Protein AF-A0A0Q3TWZ7-F1 (afdb_monomer)

Nearest PDB structures (foldseek):
  1ln1-assembly1_A  TM=8.871E-01  e=1.091E-04  Homo sapiens
  3p0l-assembly2_B  TM=7.163E-01  e=1.827E-02  Homo sapiens
  5i9j-assembly1_A  TM=6.874E-01  e=2.052E-02  Homo sapiens
  7ztu-assembly1_A  TM=6.923E-01  e=6.964E-02  Bombyx mori

Foldseek 3Di:
DAAEDFAWDKDKDQDPPQQKIKIKIFGDDDPVDDDDPSHQYWRGWIKMKMWHAPPHPPDDDIDMDIDIDTDSVDDDDPVVVVCVVVVPD

Secondary structure (DSSP, 8-state):
-PPEE--EEEEEEEETTTTEEEEEEEE---TTS---TTSEE--SEEEEEEEEESS-TTSS-EEEEEEEEE--SS---HHHHHHHHHS--

Solvent-accessible surface area (backbone atoms only — not comparable to full-atom values): 5493 Å² total; per-residue (Å²): 132,75,52,76,40,80,46,59,53,74,51,74,50,77,40,78,88,78,48,35,36,42,36,42,35,38,41,52,88,49,90,92,61,70,90,53,90,83,39,46,72,32,73,49,36,41,36,39,37,41,37,33,42,75,80,45,90,90,50,88,57,62,51,74,48,77,50,77,50,71,48,83,88,63,90,73,59,73,66,62,57,50,49,66,64,63,66,74,112

Sequence (89 aa):
MYSRDYVYVRRYRVDQENNLMVLVSRAVEHPSVPEDPEYVRVRTYESQMVIRPHKTFDENGFDYLLTYSDNPQTVFPRYCLSWMVSSGE

Radius of gyration: 16.72 Å; Cα contacts (8 Å, |Δi|>4): 150; chains: 1; bounding box: 37×29×41 Å

InterPro domains:
  IPR002913 START domain [PF01852] (3-55)
  IPR002913 START domain [PS50848] (1-89)
  IPR023393 START-like domain superfamily [G3DSA:3.30.530.20] (1-88)
  IPR051213 START domain-containing lipid transfer [PTHR19308] (2-88)

Mean predicted aligned error: 8.51 Å

Structure (mmCIF, N/CA/C/O backbone):
data_AF-A0A0Q3TWZ7-F1
#
_entry.id   AF-A0A0Q3TWZ7-F1
#
loop_
_atom_site.group_PDB
_atom_site.id
_atom_site.type_symbol
_atom_site.label_atom_id
_atom_site.label_alt_id
_atom_site.label_comp_id
_atom_site.label_asym_id
_atom_site.label_entity_id
_atom_site.label_seq_id
_atom_site.pdbx_PDB_ins_code
_atom_site.Cartn_x
_atom_site.Cartn_y
_atom_site.Cartn_z
_atom_site.occupancy
_atom_site.B_iso_or_equiv
_atom_site.auth_seq_id
_atom_site.auth_comp_id
_atom_site.auth_asym_id
_atom_site.auth_atom_id
_atom_site.pdbx_PDB_model_num
ATOM 1 N N . MET A 1 1 ?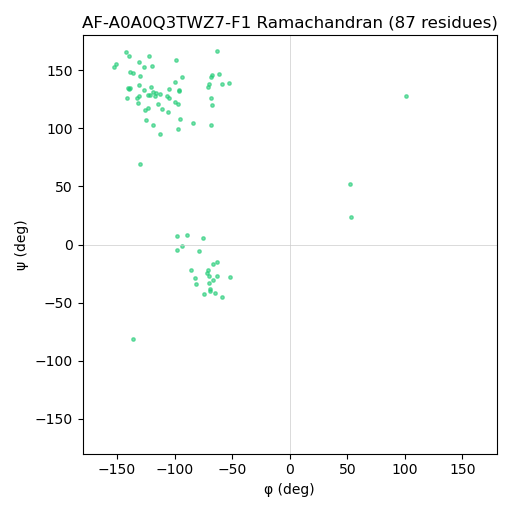 9.961 13.979 -15.484 1.00 61.66 1 MET A N 1
ATOM 2 C CA . MET A 1 1 ? 9.775 12.843 -14.560 1.00 61.66 1 MET A CA 1
ATOM 3 C C . MET A 1 1 ? 8.659 12.007 -15.154 1.00 61.66 1 MET A C 1
ATOM 5 O O . MET A 1 1 ? 7.565 12.536 -15.260 1.00 61.66 1 MET A O 1
ATOM 9 N N . TYR A 1 2 ? 8.945 10.802 -15.651 1.00 73.81 2 TYR A N 1
ATOM 10 C CA . TYR A 1 2 ? 7.914 9.967 -16.277 1.00 73.81 2 TYR A CA 1
ATOM 11 C C . TYR A 1 2 ? 6.889 9.506 -15.233 1.00 73.81 2 TYR A C 1
ATOM 13 O O . TYR A 1 2 ? 7.234 9.294 -14.061 1.00 73.81 2 TYR A O 1
ATOM 21 N N . SER A 1 3 ? 5.631 9.388 -15.650 1.00 84.62 3 SER A N 1
ATOM 22 C CA . SER A 1 3 ? 4.558 8.832 -14.826 1.00 84.62 3 SER A CA 1
ATOM 23 C C . SER A 1 3 ? 4.794 7.335 -14.609 1.00 84.62 3 SER A C 1
ATOM 25 O O . SER A 1 3 ? 5.347 6.654 -15.473 1.00 84.62 3 SER A O 1
ATOM 27 N N . ARG A 1 4 ? 4.442 6.833 -13.421 1.00 87.88 4 ARG A N 1
ATOM 28 C CA . ARG A 1 4 ? 4.626 5.420 -13.061 1.00 87.88 4 ARG A CA 1
ATOM 29 C C . ARG A 1 4 ? 3.327 4.677 -13.323 1.00 87.88 4 ARG A C 1
ATOM 31 O O . ARG A 1 4 ? 2.269 5.150 -12.917 1.00 87.88 4 ARG A O 1
ATOM 38 N N . ASP A 1 5 ? 3.441 3.529 -13.970 1.00 91.25 5 ASP A N 1
ATOM 39 C CA . ASP A 1 5 ? 2.333 2.614 -14.222 1.00 91.25 5 ASP A CA 1
ATOM 40 C C . ASP A 1 5 ? 2.433 1.410 -13.274 1.00 91.25 5 ASP A C 1
ATOM 42 O O . ASP A 1 5 ? 3.509 0.827 -13.102 1.00 91.25 5 ASP A O 1
ATOM 46 N N . TYR A 1 6 ? 1.311 1.047 -12.651 1.00 93.06 6 TYR A N 1
ATOM 47 C CA . TYR A 1 6 ? 1.222 -0.018 -11.655 1.00 93.06 6 TYR A CA 1
ATOM 48 C C . TYR A 1 6 ? 0.155 -1.023 -12.070 1.00 93.06 6 TYR A C 1
ATOM 50 O O . TYR A 1 6 ? -1.040 -0.734 -12.043 1.00 93.06 6 TYR A O 1
ATOM 58 N N . VAL A 1 7 ? 0.589 -2.250 -12.344 1.00 95.19 7 VAL A N 1
ATOM 59 C CA . VAL A 1 7 ? -0.302 -3.395 -12.536 1.00 95.19 7 VAL A CA 1
ATOM 60 C C . VAL A 1 7 ? -0.111 -4.327 -11.349 1.00 95.19 7 VAL A C 1
ATOM 62 O O . VAL A 1 7 ? 0.985 -4.825 -11.101 1.00 95.19 7 VAL A O 1
ATOM 65 N N . TYR A 1 8 ? -1.165 -4.520 -10.558 1.00 95.75 8 TYR A N 1
ATOM 66 C CA . TYR A 1 8 ? -1.102 -5.297 -9.324 1.00 95.75 8 TYR A CA 1
ATOM 67 C C . TYR A 1 8 ? -2.438 -5.958 -9.000 1.00 95.75 8 TYR A C 1
ATOM 69 O O . TYR A 1 8 ? -3.504 -5.487 -9.392 1.00 95.75 8 TYR A O 1
ATOM 77 N N . VAL A 1 9 ? -2.381 -7.047 -8.236 1.00 96.44 9 VAL A N 1
ATOM 78 C CA . VAL A 1 9 ? -3.563 -7.648 -7.614 1.00 96.44 9 VAL A CA 1
ATOM 79 C C . VAL A 1 9 ? -3.660 -7.138 -6.189 1.00 96.44 9 VAL A C 1
ATOM 81 O O . VAL A 1 9 ? -2.685 -7.187 -5.439 1.00 96.44 9 VAL A O 1
ATOM 84 N N . ARG A 1 10 ? -4.856 -6.693 -5.803 1.00 97.06 10 ARG A N 1
ATOM 85 C CA . ARG A 1 10 ? -5.198 -6.326 -4.430 1.00 97.06 10 ARG A CA 1
ATOM 86 C C . ARG A 1 10 ? -6.216 -7.306 -3.881 1.00 97.06 10 ARG A C 1
ATOM 88 O O . ARG A 1 10 ? -7.236 -7.567 -4.513 1.00 97.06 10 ARG A O 1
ATOM 95 N N . ARG A 1 11 ? -5.951 -7.842 -2.696 1.00 97.50 11 ARG A N 1
ATOM 96 C CA . ARG A 1 11 ? -6.896 -8.672 -1.942 1.00 97.50 11 ARG A CA 1
ATOM 97 C C . ARG A 1 11 ? -7.052 -8.106 -0.546 1.00 97.50 11 ARG A C 1
ATOM 99 O O . ARG A 1 11 ? -6.132 -7.481 -0.027 1.00 97.50 11 ARG A O 1
ATOM 106 N N . TYR A 1 12 ? -8.206 -8.344 0.057 1.00 96.69 12 TYR A N 1
ATOM 107 C CA . TYR A 1 12 ? -8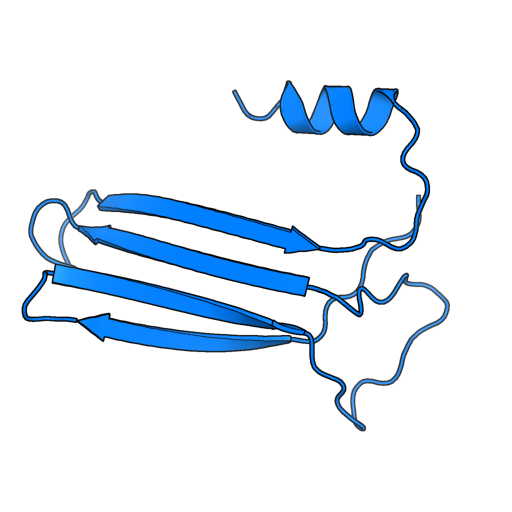.442 -7.992 1.445 1.00 96.69 12 TYR A CA 1
ATOM 108 C C . TYR A 1 12 ? -9.042 -9.164 2.209 1.00 96.69 12 TYR A C 1
ATOM 110 O O . TYR A 1 12 ? -9.651 -10.062 1.625 1.00 96.69 12 TYR A O 1
ATOM 118 N N . ARG A 1 13 ? -8.871 -9.135 3.525 1.00 96.69 13 ARG A N 1
ATOM 119 C CA . ARG A 1 13 ? -9.555 -10.020 4.459 1.00 96.69 13 ARG A CA 1
ATOM 120 C C . ARG A 1 13 ? -9.978 -9.212 5.674 1.00 96.69 13 ARG A C 1
ATOM 122 O O . ARG A 1 13 ? -9.188 -8.427 6.191 1.00 96.69 13 ARG A O 1
ATOM 129 N N . VAL A 1 14 ? -11.214 -9.425 6.105 1.00 95.81 14 VAL A N 1
ATOM 130 C CA . VAL A 1 14 ? -11.731 -8.885 7.361 1.00 95.81 14 VAL A CA 1
ATOM 131 C C . VAL A 1 14 ? -11.670 -9.994 8.401 1.00 95.81 14 VAL A C 1
ATOM 133 O O . VAL A 1 14 ? -12.213 -11.080 8.196 1.00 95.81 14 VAL A O 1
ATOM 136 N N . ASP A 1 15 ? -10.964 -9.722 9.483 1.00 94.62 15 ASP A N 1
ATOM 137 C CA . ASP A 1 15 ? -10.933 -10.519 10.693 1.00 94.62 15 ASP A CA 1
ATOM 138 C C . ASP A 1 15 ? -11.913 -9.899 11.696 1.00 94.62 15 ASP A C 1
ATOM 140 O O . ASP A 1 15 ? -11.622 -8.894 12.347 1.00 94.62 15 ASP A O 1
ATOM 144 N N . GLN A 1 16 ? -13.106 -10.488 11.766 1.00 92.50 16 GLN A N 1
ATOM 145 C CA . GLN A 1 16 ? -14.180 -10.039 12.653 1.00 92.50 16 GLN A CA 1
ATOM 146 C C . GLN 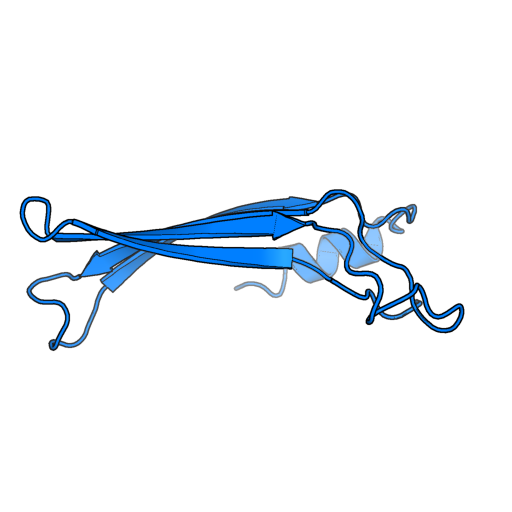A 1 16 ? -13.886 -10.345 14.129 1.00 92.50 16 GLN A C 1
ATOM 148 O O . GLN A 1 16 ? -14.412 -9.665 15.001 1.00 92.50 16 GLN A O 1
ATOM 153 N N . GLU A 1 17 ? -13.047 -11.344 14.419 1.00 93.00 17 GLU A N 1
ATOM 154 C CA . GLU A 1 17 ? -12.706 -11.730 15.793 1.00 93.00 17 GLU A CA 1
ATOM 155 C C . GLU A 1 17 ? -11.757 -10.706 16.419 1.00 93.00 17 GLU A C 1
ATOM 157 O O . GLU A 1 17 ? -11.954 -10.272 17.552 1.00 93.00 17 GLU A O 1
ATOM 162 N N . ASN A 1 18 ? -10.767 -10.254 15.647 1.00 92.69 18 ASN A N 1
ATOM 163 C CA . ASN A 1 18 ? -9.796 -9.258 16.099 1.00 92.69 18 ASN A CA 1
ATOM 164 C C . ASN A 1 18 ? -10.181 -7.811 15.749 1.00 92.69 18 ASN A C 1
ATOM 166 O O . ASN A 1 18 ? -9.448 -6.886 16.109 1.00 92.69 18 ASN A O 1
ATOM 170 N N . ASN A 1 19 ? -11.313 -7.608 15.063 1.00 93.88 19 ASN A N 1
ATOM 171 C CA . ASN A 1 19 ? -11.760 -6.316 14.537 1.00 93.88 19 ASN A CA 1
ATOM 172 C C . ASN A 1 19 ? -10.661 -5.638 13.695 1.00 93.88 19 ASN A C 1
ATOM 174 O O . ASN A 1 19 ? -10.247 -4.507 13.953 1.00 93.88 19 ASN A O 1
ATOM 178 N N . LEU A 1 20 ? -10.127 -6.378 12.721 1.00 95.38 20 LEU A N 1
ATOM 179 C CA . LEU A 1 20 ? -9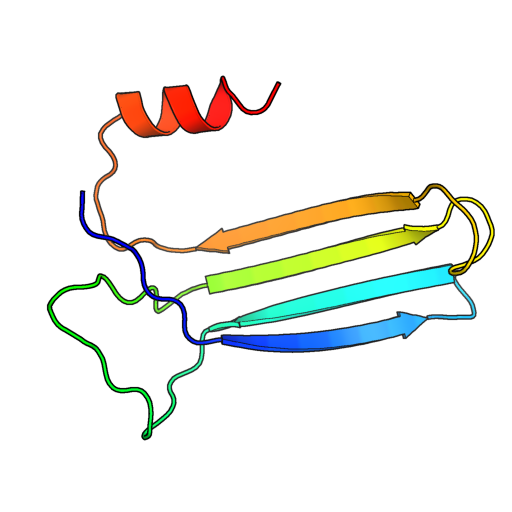.045 -5.937 11.840 1.00 95.38 20 LEU A CA 1
ATOM 180 C C . LEU A 1 20 ? -9.398 -6.190 10.379 1.00 95.38 20 LEU A C 1
ATOM 182 O O . LEU A 1 20 ? -10.005 -7.196 10.027 1.00 95.38 20 LEU A O 1
ATOM 186 N N . MET A 1 21 ? -8.962 -5.304 9.496 1.00 96.69 21 MET A N 1
ATOM 187 C CA . MET A 1 21 ? -9.010 -5.521 8.056 1.00 96.69 21 MET A CA 1
ATOM 188 C C . MET A 1 21 ? -7.604 -5.399 7.495 1.00 96.69 21 MET A C 1
ATOM 190 O O . MET A 1 21 ? -6.909 -4.420 7.739 1.00 96.69 21 MET A O 1
ATOM 194 N N . VAL A 1 22 ? -7.184 -6.393 6.721 1.00 96.75 22 VAL A N 1
ATOM 195 C CA . VAL A 1 22 ? -5.869 -6.400 6.080 1.00 96.75 22 VAL A CA 1
ATOM 196 C C . VAL A 1 22 ? -6.061 -6.369 4.576 1.00 96.75 22 VAL A C 1
ATOM 198 O O . VAL A 1 22 ? -6.822 -7.166 4.028 1.00 96.75 22 VAL A O 1
ATOM 201 N N . LEU A 1 23 ? -5.363 -5.459 3.905 1.00 97.44 23 LEU A N 1
ATOM 202 C CA . LEU A 1 23 ? -5.314 -5.332 2.459 1.00 97.44 23 LEU A CA 1
ATOM 203 C C . LEU A 1 23 ? -3.880 -5.578 2.011 1.00 97.44 23 LEU A C 1
ATOM 205 O O . LEU A 1 23 ? -2.958 -4.939 2.504 1.00 97.44 23 LEU A O 1
ATOM 209 N N . VAL A 1 24 ? -3.698 -6.489 1.064 1.00 96.88 24 VAL A N 1
ATOM 210 C CA . VAL A 1 24 ? -2.392 -6.823 0.498 1.00 96.88 24 VAL A CA 1
ATOM 211 C C . VAL A 1 24 ? -2.443 -6.566 -0.996 1.00 96.88 24 VAL A C 1
ATOM 213 O O . VAL A 1 24 ? -3.350 -7.048 -1.681 1.00 96.88 24 VAL A O 1
ATOM 216 N N . SER A 1 25 ? -1.467 -5.818 -1.492 1.00 97.19 25 SER A N 1
ATOM 217 C CA . SER A 1 25 ? -1.292 -5.534 -2.911 1.00 97.19 25 SER A CA 1
ATOM 218 C C . SER A 1 25 ? 0.066 -6.044 -3.367 1.00 97.19 25 SER A C 1
ATOM 220 O O . SER A 1 25 ? 1.063 -5.828 -2.681 1.00 97.19 25 SER A O 1
ATOM 222 N N . ARG A 1 26 ? 0.116 -6.704 -4.524 1.00 95.25 26 ARG A N 1
ATOM 223 C CA . ARG A 1 26 ? 1.365 -7.186 -5.126 1.00 95.25 26 ARG A CA 1
ATOM 224 C C . ARG A 1 26 ? 1.341 -7.002 -6.634 1.00 95.25 26 ARG A C 1
ATOM 226 O O . ARG A 1 26 ? 0.340 -7.341 -7.268 1.00 95.25 26 ARG A O 1
ATOM 233 N N . ALA A 1 27 ? 2.439 -6.492 -7.184 1.00 94.38 27 ALA A N 1
ATOM 234 C CA . ALA A 1 27 ? 2.642 -6.353 -8.620 1.00 94.38 27 ALA A CA 1
ATOM 235 C C . ALA A 1 27 ? 2.415 -7.679 -9.355 1.00 94.38 27 ALA A C 1
ATOM 237 O O . ALA A 1 27 ? 2.829 -8.742 -8.885 1.00 94.38 27 ALA A O 1
ATOM 238 N N . VAL A 1 28 ? 1.760 -7.603 -10.511 1.00 94.44 28 VAL A N 1
ATOM 239 C CA . VAL A 1 28 ? 1.575 -8.731 -11.425 1.00 94.44 28 VAL A CA 1
ATOM 240 C C . VAL A 1 28 ? 1.736 -8.265 -12.864 1.00 94.44 28 VAL A C 1
ATOM 242 O O . VAL A 1 28 ? 1.593 -7.084 -13.173 1.00 94.44 28 VAL A O 1
ATOM 245 N N . GLU A 1 29 ? 1.965 -9.214 -13.761 1.00 93.06 29 GLU A N 1
ATOM 246 C CA . GLU A 1 29 ? 1.884 -8.988 -15.199 1.00 93.06 29 GLU A CA 1
ATOM 247 C C . GLU A 1 29 ? 0.538 -9.506 -15.715 1.00 93.06 29 GLU A C 1
ATOM 249 O O . GLU A 1 29 ? 0.058 -10.555 -15.276 1.00 93.06 29 GLU A O 1
ATOM 254 N N . HIS A 1 30 ? -0.089 -8.770 -16.635 1.00 91.56 30 HIS A N 1
ATOM 255 C CA . HIS A 1 30 ? -1.350 -9.177 -17.250 1.00 91.56 30 HIS A CA 1
ATOM 256 C C . HIS A 1 30 ? -1.272 -9.009 -18.774 1.00 91.56 30 HIS A C 1
ATOM 258 O O . HIS A 1 30 ? -0.982 -7.907 -19.239 1.00 91.56 30 HIS A O 1
ATOM 264 N N . PRO A 1 31 ? -1.568 -10.051 -19.575 1.00 91.88 31 PRO A N 1
ATOM 265 C CA . PRO A 1 31 ? -1.369 -10.019 -21.028 1.00 91.88 31 PRO A CA 1
ATOM 266 C C . PRO A 1 31 ? -2.226 -8.964 -21.744 1.00 91.88 31 PRO A C 1
ATOM 268 O O . PRO A 1 31 ? -1.826 -8.453 -22.783 1.00 91.88 31 PRO A O 1
ATOM 271 N N . SER A 1 32 ? -3.384 -8.597 -21.187 1.00 94.31 32 SER A N 1
ATOM 272 C CA . SER A 1 32 ? -4.236 -7.525 -21.735 1.00 94.31 32 SER A CA 1
ATOM 273 C C . SER A 1 32 ? -3.765 -6.108 -21.391 1.00 94.31 32 SER A C 1
ATOM 275 O O . SER A 1 32 ? -4.376 -5.152 -21.855 1.00 94.31 32 SER A O 1
ATOM 277 N N . VAL A 1 33 ? -2.727 -5.962 -20.559 1.00 92.44 33 VAL A N 1
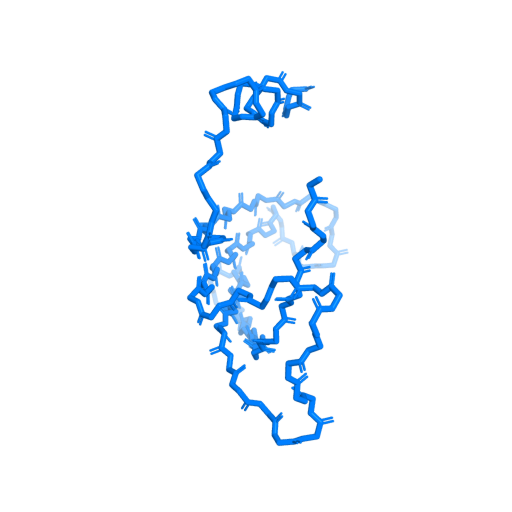ATOM 278 C CA . VAL A 1 33 ? -2.179 -4.666 -20.126 1.00 92.44 33 VAL A CA 1
ATOM 279 C C . VAL A 1 33 ? -0.652 -4.675 -20.321 1.00 92.44 33 VAL A C 1
ATOM 281 O O . VAL A 1 33 ? 0.108 -4.739 -19.343 1.00 92.44 33 VAL A O 1
ATOM 284 N N . PRO A 1 34 ? -0.181 -4.680 -21.585 1.00 92.62 34 PRO A N 1
ATOM 285 C CA . PRO A 1 34 ? 1.246 -4.626 -21.892 1.00 92.62 34 PRO A CA 1
ATOM 286 C C . PRO A 1 34 ? 1.877 -3.316 -21.398 1.00 92.62 34 PRO A C 1
ATOM 288 O O . PRO A 1 34 ? 1.182 -2.385 -20.995 1.00 92.62 34 PRO A O 1
ATOM 291 N N . GLU A 1 35 ? 3.206 -3.263 -21.373 1.00 90.75 35 GLU A N 1
ATOM 292 C CA . GLU A 1 35 ? 3.936 -2.046 -21.005 1.00 90.75 35 GLU A CA 1
ATOM 293 C C . GLU A 1 35 ? 3.800 -0.986 -22.107 1.00 90.75 35 GLU A C 1
ATOM 295 O O . GLU A 1 35 ? 3.942 -1.293 -23.292 1.00 90.75 35 GLU A O 1
ATOM 300 N N . ASP A 1 36 ? 3.540 0.256 -21.703 1.00 87.94 36 ASP A N 1
ATOM 301 C CA . ASP A 1 36 ? 3.472 1.414 -22.590 1.00 87.94 36 ASP A CA 1
ATOM 302 C C . ASP A 1 36 ? 4.754 2.254 -22.418 1.00 87.94 36 ASP A C 1
ATOM 304 O O . ASP A 1 36 ? 5.084 2.615 -21.285 1.00 87.94 36 ASP A O 1
ATOM 308 N N . PRO A 1 37 ? 5.492 2.565 -23.502 1.00 85.44 37 PRO A N 1
ATOM 309 C CA . PRO A 1 37 ? 6.738 3.329 -23.436 1.00 85.44 37 PRO A CA 1
ATOM 310 C C . PRO A 1 37 ? 6.585 4.770 -22.915 1.00 85.44 37 PRO A C 1
ATOM 312 O O . PRO A 1 37 ? 7.595 5.383 -22.565 1.00 85.44 37 PRO A O 1
ATOM 315 N N . GLU A 1 38 ? 5.372 5.327 -22.848 1.00 88.31 38 GLU A N 1
ATOM 316 C CA . GLU A 1 38 ? 5.111 6.639 -22.237 1.00 88.31 38 GLU A CA 1
ATOM 317 C C . GLU A 1 38 ? 5.246 6.609 -20.698 1.00 88.31 38 GLU A C 1
ATOM 319 O O . GLU A 1 38 ? 5.522 7.635 -20.062 1.00 88.31 38 GLU A O 1
ATOM 324 N N . TYR A 1 39 ? 5.127 5.422 -20.093 1.00 87.25 39 TYR A N 1
ATOM 325 C CA . TYR A 1 39 ? 5.127 5.213 -18.648 1.00 87.25 39 TYR A CA 1
ATOM 326 C C . TYR A 1 39 ? 6.268 4.301 -18.185 1.00 87.25 39 TYR A C 1
ATOM 328 O O . TYR A 1 39 ? 6.751 3.424 -18.895 1.00 87.25 39 TYR A O 1
ATOM 336 N N . VAL A 1 40 ? 6.687 4.468 -16.930 1.00 86.88 40 VAL A N 1
ATOM 337 C CA . VAL A 1 40 ? 7.632 3.544 -16.284 1.00 86.88 40 VAL A CA 1
ATOM 338 C C . VAL A 1 40 ? 6.838 2.510 -15.488 1.00 86.88 40 VAL A C 1
ATOM 340 O O . VAL A 1 40 ? 6.278 2.837 -14.439 1.00 86.88 40 VAL A O 1
ATOM 343 N N . ARG A 1 41 ? 6.790 1.263 -15.976 1.00 90.69 41 ARG A N 1
ATOM 344 C CA . ARG A 1 41 ? 6.140 0.138 -15.284 1.00 90.69 41 ARG A CA 1
ATOM 345 C C . ARG A 1 41 ? 6.905 -0.230 -14.012 1.00 90.69 41 ARG A C 1
ATOM 347 O O . ARG A 1 41 ? 8.058 -0.660 -14.062 1.00 90.69 41 ARG A O 1
ATOM 354 N N . VAL A 1 42 ? 6.240 -0.145 -12.863 1.00 89.69 42 VAL A N 1
ATOM 355 C CA . VAL A 1 42 ? 6.804 -0.587 -11.582 1.00 89.69 42 VAL A CA 1
ATOM 356 C C . VAL A 1 42 ? 6.587 -2.090 -11.427 1.00 89.69 42 VAL A C 1
ATOM 358 O O . VAL A 1 42 ? 5.482 -2.551 -11.149 1.00 89.69 42 VAL A O 1
ATOM 361 N N . ARG A 1 43 ? 7.656 -2.871 -11.622 1.00 88.06 43 ARG A N 1
ATOM 362 C CA . ARG A 1 43 ? 7.591 -4.347 -11.585 1.00 88.06 43 ARG A CA 1
ATOM 363 C C . ARG A 1 43 ? 7.654 -4.939 -10.182 1.00 88.06 43 ARG A C 1
ATOM 365 O O . ARG A 1 43 ? 7.121 -6.015 -9.943 1.00 88.06 43 ARG A O 1
ATOM 372 N N . THR A 1 44 ? 8.306 -4.254 -9.250 1.00 88.25 44 THR A N 1
ATOM 373 C CA . THR A 1 44 ? 8.384 -4.688 -7.854 1.00 88.25 44 THR A CA 1
ATOM 374 C C . THR A 1 44 ? 7.610 -3.687 -7.024 1.00 88.25 44 THR A C 1
ATOM 376 O O . THR A 1 44 ? 8.133 -2.631 -6.682 1.00 88.25 44 THR A O 1
ATOM 379 N N . TYR A 1 45 ? 6.349 -4.006 -6.769 1.00 92.00 45 TYR A N 1
ATOM 380 C CA . TYR A 1 45 ? 5.483 -3.263 -5.869 1.00 92.00 45 TYR A CA 1
ATOM 381 C C . TYR A 1 45 ? 4.817 -4.254 -4.918 1.00 92.00 45 TYR A C 1
ATOM 383 O O . TYR A 1 45 ? 4.218 -5.243 -5.353 1.00 92.00 45 TYR A O 1
ATOM 391 N N . GLU A 1 46 ? 4.925 -3.982 -3.624 1.00 94.00 46 GLU A N 1
ATOM 392 C CA . GLU A 1 46 ? 4.214 -4.688 -2.571 1.00 94.00 46 GLU A CA 1
ATOM 393 C C . G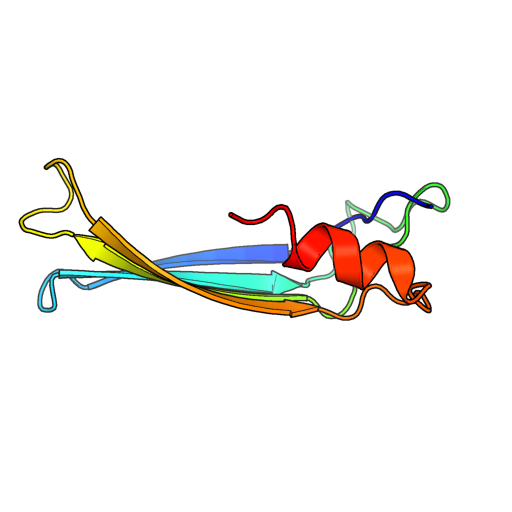LU A 1 46 ? 3.731 -3.682 -1.526 1.00 94.00 46 GLU A C 1
ATOM 395 O O . GLU A 1 46 ? 4.467 -2.797 -1.087 1.00 94.00 46 GLU A O 1
ATOM 400 N N . SER A 1 47 ? 2.471 -3.811 -1.119 1.00 95.31 47 SER A N 1
ATOM 401 C CA . SER A 1 47 ? 1.945 -3.046 0.004 1.00 95.31 47 SER A CA 1
ATOM 402 C C . SER A 1 47 ? 1.050 -3.887 0.892 1.00 95.31 47 SER A C 1
ATOM 404 O O . SER A 1 47 ? 0.359 -4.805 0.443 1.00 95.31 47 SER A O 1
ATOM 406 N N . GLN A 1 48 ? 1.068 -3.553 2.175 1.00 96.00 48 GLN A N 1
ATOM 407 C CA . GLN A 1 48 ? 0.208 -4.127 3.191 1.00 96.00 48 GLN A CA 1
ATOM 408 C C . GLN A 1 48 ? -0.399 -2.985 3.991 1.00 96.00 48 GLN A C 1
ATOM 410 O O . GLN A 1 48 ? 0.317 -2.168 4.560 1.00 96.00 48 GLN A O 1
ATOM 415 N N . MET A 1 49 ? -1.722 -2.917 4.014 1.00 97.00 49 MET A N 1
ATOM 416 C CA . MET A 1 49 ? -2.470 -1.967 4.819 1.00 97.00 49 MET A CA 1
ATOM 417 C C . MET A 1 49 ? -3.260 -2.741 5.861 1.00 97.00 49 MET A C 1
ATOM 419 O O . MET A 1 49 ? -4.080 -3.586 5.511 1.00 97.00 49 MET A O 1
ATOM 423 N N . VAL A 1 50 ? -3.017 -2.453 7.130 1.00 96.69 50 VAL A N 1
ATOM 424 C CA . VAL A 1 50 ? -3.788 -2.987 8.253 1.00 96.69 50 VAL A CA 1
ATOM 425 C C . VAL A 1 50 ? -4.656 -1.858 8.778 1.00 96.69 50 VAL A C 1
ATOM 427 O O . VAL A 1 50 ? -4.145 -0.778 9.045 1.00 96.69 50 VAL A O 1
ATOM 430 N N . ILE A 1 51 ? -5.955 -2.096 8.905 1.00 96.50 51 ILE A N 1
ATOM 431 C CA . ILE A 1 51 ? -6.950 -1.144 9.392 1.00 96.50 51 ILE A CA 1
ATOM 432 C C . ILE A 1 51 ? -7.577 -1.728 10.652 1.00 96.50 51 ILE A C 1
ATOM 434 O O . ILE A 1 51 ? -8.002 -2.885 10.659 1.00 96.50 51 ILE A O 1
ATOM 438 N N . ARG A 1 52 ? -7.656 -0.916 11.703 1.00 96.38 52 ARG A N 1
ATOM 439 C CA . ARG A 1 52 ? -8.295 -1.244 12.972 1.00 96.38 52 ARG A CA 1
ATOM 440 C C . ARG A 1 52 ? -9.346 -0.186 13.303 1.00 96.38 52 ARG A C 1
ATOM 442 O O . ARG A 1 52 ? -8.969 0.926 13.668 1.00 96.38 52 ARG A O 1
ATOM 449 N N . PRO A 1 53 ? -10.645 -0.493 13.196 1.00 95.62 53 PRO A N 1
ATOM 450 C CA . PRO A 1 53 ? -11.686 0.413 13.657 1.00 95.62 53 PRO A CA 1
ATOM 451 C C . PRO A 1 53 ? -11.564 0.670 15.158 1.00 95.62 53 PRO A C 1
ATOM 453 O O . PRO A 1 53 ? -11.191 -0.221 15.924 1.00 95.62 53 PRO A O 1
ATOM 456 N N . HIS A 1 54 ? -11.925 1.875 15.600 1.00 94.19 54 HIS A N 1
ATOM 457 C CA . HIS A 1 54 ? -11.927 2.203 17.032 1.00 94.19 54 HIS A CA 1
ATOM 458 C C . HIS A 1 54 ? -13.041 1.476 17.799 1.00 94.19 54 HIS A C 1
ATOM 460 O O . HIS A 1 54 ? -12.897 1.219 18.993 1.00 94.19 54 HIS A O 1
ATOM 466 N N . LYS A 1 55 ? -14.144 1.137 17.117 1.00 91.56 55 LYS A N 1
ATOM 467 C CA . LYS A 1 55 ? -15.284 0.397 17.677 1.00 91.56 55 LYS A CA 1
ATOM 468 C C . LYS A 1 55 ? -15.769 -0.692 16.723 1.00 91.56 55 LYS A C 1
ATOM 470 O O . LYS A 1 55 ? -15.378 -1.843 16.873 1.00 91.56 55 LYS A O 1
ATOM 475 N N . THR A 1 56 ? -16.571 -0.331 15.727 1.00 91.94 56 THR A N 1
ATOM 476 C CA . THR A 1 56 ? -17.090 -1.224 14.683 1.00 91.94 56 THR A CA 1
ATOM 477 C C . THR A 1 56 ? -16.680 -0.711 13.304 1.00 91.94 56 THR A C 1
ATOM 479 O O . THR A 1 56 ? -16.298 0.449 13.163 1.00 91.94 56 THR A O 1
ATOM 482 N N . PHE A 1 57 ? -16.747 -1.564 12.279 1.00 90.25 57 PHE A N 1
ATOM 483 C CA . PHE A 1 57 ? -16.402 -1.179 10.902 1.00 90.25 57 PHE A CA 1
ATOM 484 C C . PHE A 1 57 ? -17.367 -0.155 10.276 1.00 90.25 57 PHE A C 1
ATOM 486 O O . PHE A 1 57 ? -17.000 0.473 9.286 1.00 90.25 57 PHE A O 1
ATOM 493 N N . ASP A 1 58 ? -18.561 0.024 10.846 1.00 91.94 58 ASP A N 1
ATOM 494 C CA . ASP A 1 58 ? -19.591 0.951 10.355 1.00 91.94 58 ASP A CA 1
ATOM 495 C C . ASP A 1 58 ? -19.592 2.301 11.101 1.00 91.94 58 ASP A C 1
ATOM 497 O O . ASP A 1 58 ? -20.349 3.211 10.759 1.00 91.94 58 ASP A O 1
ATOM 501 N N . GLU A 1 59 ? -18.757 2.446 12.133 1.00 92.44 59 GLU A N 1
ATOM 502 C CA . GLU A 1 59 ? -18.614 3.675 12.913 1.00 92.44 59 GLU A CA 1
ATOM 503 C C . GLU A 1 59 ? -17.397 4.500 12.475 1.00 92.44 59 GLU A C 1
ATOM 505 O O . GLU A 1 59 ? -16.432 4.007 11.893 1.00 92.44 59 GLU A O 1
ATOM 510 N N . ASN A 1 60 ? -17.429 5.796 12.792 1.00 93.06 60 ASN A N 1
ATOM 511 C CA . ASN A 1 60 ? -16.340 6.709 12.465 1.00 93.06 60 ASN A CA 1
ATOM 512 C C . ASN A 1 60 ? -15.087 6.430 13.305 1.00 93.06 60 ASN A C 1
ATOM 514 O O . ASN A 1 60 ? -15.166 6.300 14.528 1.00 93.06 60 ASN A O 1
ATOM 518 N N . GLY A 1 61 ? -13.931 6.489 12.643 1.00 93.12 61 GLY A N 1
ATOM 519 C CA . GLY A 1 61 ? -12.617 6.416 13.276 1.00 93.12 61 GLY A CA 1
ATOM 520 C C . GLY A 1 61 ? -11.969 5.039 13.151 1.00 93.12 61 GLY A C 1
ATOM 521 O O . GLY A 1 61 ? -12.548 4.006 13.491 1.00 93.12 61 GLY A O 1
ATOM 522 N N . PHE A 1 62 ? -10.737 5.035 12.655 1.00 95.75 62 PHE A N 1
ATOM 523 C CA . PHE A 1 62 ? -9.896 3.852 12.589 1.00 95.75 62 PHE A CA 1
ATOM 524 C C . PHE A 1 62 ? -8.427 4.256 12.638 1.00 95.75 62 PHE A C 1
ATOM 526 O O . PHE A 1 62 ? -8.046 5.333 12.175 1.00 95.75 62 PHE A O 1
ATOM 533 N N . ASP A 1 63 ? -7.604 3.350 13.143 1.00 95.62 63 ASP A N 1
ATOM 534 C CA . ASP A 1 63 ? -6.159 3.413 12.997 1.00 95.62 63 ASP A CA 1
ATOM 535 C C . ASP A 1 63 ? -5.763 2.596 11.771 1.00 95.62 63 ASP A C 1
ATOM 537 O O . ASP A 1 63 ? -6.365 1.557 11.479 1.00 95.62 63 ASP A O 1
ATOM 541 N N . TYR A 1 64 ? -4.745 3.042 11.041 1.00 94.88 64 TYR A N 1
ATOM 542 C CA . TYR A 1 64 ? -4.203 2.261 9.940 1.00 94.88 64 TYR A CA 1
ATOM 543 C C . TYR A 1 64 ? -2.680 2.265 9.941 1.00 94.88 64 TYR A C 1
ATOM 545 O O . TYR A 1 64 ? -2.034 3.238 10.321 1.00 94.88 64 TYR A O 1
ATOM 553 N N . LEU A 1 65 ? -2.114 1.156 9.479 1.00 95.81 65 LEU A N 1
ATOM 554 C CA . LEU A 1 65 ? -0.694 0.996 9.222 1.00 95.81 65 LEU A CA 1
ATOM 555 C C . LEU A 1 65 ? -0.520 0.600 7.762 1.00 95.81 65 LEU A C 1
ATOM 557 O O . LEU A 1 65 ? -0.989 -0.461 7.353 1.00 95.81 65 LEU A O 1
ATOM 561 N N . LEU A 1 66 ? 0.154 1.445 6.985 1.00 95.12 66 LEU A N 1
ATOM 562 C CA . LEU A 1 66 ? 0.535 1.149 5.608 1.00 95.12 66 LEU A CA 1
ATOM 563 C C . LEU A 1 66 ? 2.033 0.852 5.548 1.00 95.12 66 LEU A C 1
ATOM 565 O O . LEU A 1 66 ? 2.863 1.734 5.751 1.00 95.12 66 LEU A O 1
ATOM 569 N N . THR A 1 67 ? 2.380 -0.388 5.226 1.00 92.94 67 THR A N 1
ATOM 570 C CA . THR A 1 67 ? 3.731 -0.779 4.830 1.00 92.94 67 THR A CA 1
ATOM 571 C C . THR A 1 67 ? 3.789 -0.816 3.310 1.00 92.94 67 THR A C 1
ATOM 573 O O . THR A 1 67 ? 3.023 -1.535 2.671 1.00 92.94 67 THR A O 1
ATOM 576 N N . TYR A 1 68 ? 4.679 -0.019 2.730 1.00 89.94 68 TYR A N 1
ATOM 577 C CA . TYR A 1 68 ? 4.816 0.156 1.287 1.00 89.94 68 TYR A CA 1
ATOM 578 C C . TYR A 1 68 ? 6.262 -0.101 0.867 1.00 89.94 68 TYR A C 1
ATOM 580 O O . TYR A 1 68 ? 7.188 0.425 1.485 1.00 89.94 68 TYR A O 1
ATOM 588 N N . SER A 1 69 ? 6.454 -0.889 -0.189 1.00 87.62 69 SER A N 1
ATOM 589 C CA . SER A 1 69 ? 7.756 -1.118 -0.808 1.00 87.62 69 SER A CA 1
ATOM 590 C C . SER A 1 69 ? 7.612 -1.176 -2.325 1.00 87.62 69 SER A C 1
ATOM 592 O O . SER A 1 69 ? 6.822 -1.960 -2.855 1.00 87.62 69 SER A O 1
ATOM 594 N N . ASP A 1 70 ? 8.390 -0.360 -3.034 1.00 84.38 70 ASP A N 1
ATOM 595 C CA . ASP A 1 70 ? 8.514 -0.452 -4.481 1.00 84.38 70 ASP A CA 1
ATOM 596 C C . ASP A 1 70 ? 9.941 -0.190 -4.990 1.00 84.38 70 ASP A C 1
ATOM 598 O O . ASP A 1 70 ? 10.812 0.295 -4.266 1.00 84.38 70 ASP A O 1
ATOM 602 N N . ASN A 1 71 ? 10.193 -0.551 -6.253 1.00 78.06 71 ASN A N 1
ATOM 603 C CA . ASN A 1 71 ? 11.368 -0.096 -6.998 1.00 78.06 71 ASN A CA 1
ATOM 604 C C . ASN A 1 71 ? 10.897 0.696 -8.223 1.00 78.06 71 ASN A C 1
ATOM 606 O O . ASN A 1 71 ? 10.513 0.098 -9.233 1.00 78.06 71 ASN A O 1
ATOM 610 N N . PRO A 1 72 ? 10.962 2.031 -8.179 1.00 64.81 72 PRO A N 1
ATOM 611 C CA . PRO A 1 72 ? 10.489 2.876 -9.267 1.00 64.81 72 PRO A CA 1
ATOM 612 C C . PRO A 1 72 ? 11.423 2.901 -10.484 1.00 64.81 72 PRO A C 1
ATOM 614 O O . PRO A 1 72 ? 11.186 3.688 -11.396 1.00 64.81 72 PRO A O 1
ATOM 617 N N . GLN A 1 73 ? 12.490 2.085 -10.499 1.00 59.50 73 GLN A N 1
ATOM 618 C CA . GLN A 1 73 ? 13.466 1.959 -11.594 1.00 59.50 73 GLN A CA 1
ATOM 619 C C . GLN A 1 73 ? 14.084 3.295 -12.048 1.00 59.50 73 GLN A C 1
ATOM 621 O O . GLN A 1 73 ? 14.585 3.429 -13.161 1.00 59.50 73 GLN A O 1
ATOM 626 N N . THR A 1 74 ? 14.090 4.299 -11.168 1.00 57.25 74 THR A N 1
ATOM 627 C CA . THR A 1 74 ? 14.659 5.623 -11.429 1.00 57.25 74 THR A CA 1
ATOM 628 C C . THR A 1 74 ? 15.565 6.041 -10.285 1.00 57.25 74 THR A C 1
ATOM 630 O O . THR A 1 74 ? 15.193 5.907 -9.120 1.00 57.25 74 THR A O 1
ATOM 633 N N . VAL A 1 75 ? 16.724 6.619 -10.606 1.00 49.84 75 VAL A N 1
ATOM 634 C CA . VAL A 1 75 ? 17.558 7.325 -9.627 1.00 49.84 75 VAL A CA 1
ATOM 635 C C . VAL A 1 75 ? 16.798 8.590 -9.235 1.00 49.84 75 VAL A C 1
ATOM 637 O O . VAL A 1 75 ? 16.716 9.526 -10.028 1.00 49.84 75 VAL A O 1
ATOM 640 N N . PHE A 1 76 ? 16.168 8.621 -8.061 1.00 53.28 76 PHE A N 1
ATOM 641 C CA . PHE A 1 76 ? 15.548 9.860 -7.600 1.00 53.28 76 PHE A CA 1
ATOM 642 C C . PHE A 1 76 ? 16.641 10.885 -7.286 1.00 53.28 76 PHE A C 1
ATOM 644 O O . PHE A 1 76 ? 17.520 10.611 -6.462 1.00 53.28 76 PHE A O 1
ATOM 651 N N . PRO A 1 77 ? 16.589 12.090 -7.871 1.00 56.09 77 PRO A N 1
ATOM 652 C CA . PRO A 1 77 ? 17.368 13.203 -7.360 1.00 56.09 77 PRO A CA 1
ATOM 653 C C . PRO A 1 77 ? 16.983 13.468 -5.897 1.00 56.09 77 PRO A C 1
ATOM 655 O O . PRO A 1 77 ? 15.798 13.464 -5.555 1.00 56.09 77 PRO A O 1
ATOM 658 N N . ARG A 1 78 ? 17.968 13.732 -5.027 1.00 52.34 78 ARG A N 1
ATOM 659 C CA . ARG A 1 78 ? 17.768 13.894 -3.569 1.00 52.34 78 ARG A CA 1
ATOM 660 C C . ARG A 1 78 ? 16.670 14.903 -3.185 1.00 52.34 78 ARG A C 1
ATOM 662 O O . ARG A 1 78 ? 16.044 14.743 -2.143 1.00 52.34 78 ARG A O 1
ATOM 669 N N . TYR A 1 79 ? 16.400 15.903 -4.026 1.00 56.22 79 TYR A N 1
ATOM 670 C CA . TYR A 1 79 ? 15.379 16.923 -3.765 1.00 56.22 79 TYR A CA 1
ATOM 67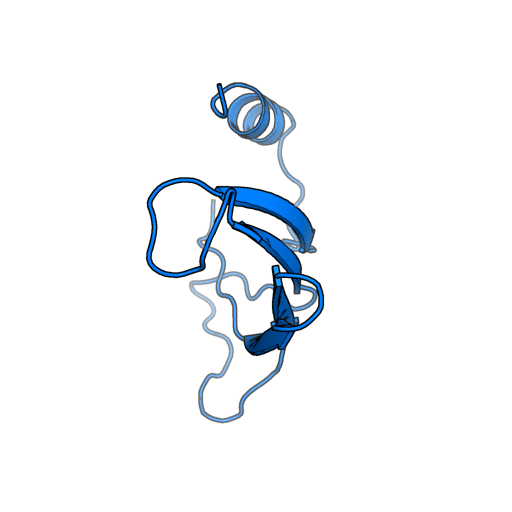1 C C . TYR A 1 79 ? 13.933 16.389 -3.844 1.00 56.22 79 TYR A C 1
ATOM 673 O O . TYR A 1 79 ? 13.088 16.826 -3.069 1.00 56.22 79 TYR A O 1
ATOM 681 N N . CYS A 1 80 ? 13.637 15.414 -4.716 1.00 54.34 80 CYS A N 1
ATOM 682 C CA . CYS A 1 80 ? 12.293 14.825 -4.827 1.00 54.34 80 CYS A CA 1
ATOM 683 C C . CYS A 1 80 ? 11.931 13.985 -3.595 1.00 54.34 80 CYS A C 1
ATOM 685 O O . CYS A 1 80 ? 10.792 14.018 -3.138 1.00 54.34 80 CYS A O 1
ATOM 687 N N . LEU A 1 81 ? 12.912 13.258 -3.048 1.00 54.16 81 LEU A N 1
ATOM 688 C CA . LEU A 1 81 ? 12.750 12.487 -1.812 1.00 54.16 81 LEU A CA 1
ATOM 689 C C . LEU A 1 81 ? 12.493 13.417 -0.622 1.00 54.16 81 LEU A C 1
ATOM 691 O O . LEU A 1 81 ? 11.606 13.152 0.178 1.00 54.16 81 LEU A O 1
ATOM 695 N N . SER A 1 82 ? 13.218 14.539 -0.553 1.00 51.34 82 SER A N 1
ATOM 696 C CA . SER A 1 82 ? 13.039 15.542 0.500 1.00 51.34 82 SER A CA 1
ATOM 697 C C . SER A 1 82 ? 11.620 16.113 0.528 1.00 51.34 82 SER A C 1
ATOM 699 O O . SER A 1 82 ? 11.047 16.203 1.603 1.00 51.34 82 SER A O 1
ATOM 701 N N . TRP A 1 83 ? 11.044 16.465 -0.629 1.00 55.25 83 TRP A N 1
ATOM 702 C CA . TRP A 1 83 ? 9.692 17.036 -0.703 1.00 55.25 83 TRP A CA 1
ATOM 703 C C . TRP A 1 83 ? 8.594 16.023 -0.357 1.00 55.25 83 TRP A C 1
ATOM 705 O O . TRP A 1 83 ? 7.643 16.355 0.344 1.00 55.25 83 TRP A O 1
ATOM 715 N N . MET A 1 84 ? 8.731 14.778 -0.818 1.00 55.38 84 MET A N 1
ATOM 716 C CA . MET A 1 84 ? 7.764 13.708 -0.545 1.00 55.38 84 MET A CA 1
ATOM 717 C C . MET A 1 84 ? 7.735 13.310 0.937 1.00 55.38 84 MET A C 1
ATOM 719 O O . MET A 1 84 ? 6.686 12.935 1.444 1.00 55.38 84 MET A O 1
ATOM 723 N N . VAL A 1 85 ? 8.872 13.427 1.632 1.00 57.69 85 VAL A N 1
ATOM 724 C CA . VAL A 1 85 ? 8.969 13.213 3.084 1.00 57.69 85 VAL A CA 1
ATOM 725 C C . VAL A 1 85 ? 8.518 14.450 3.869 1.00 57.69 85 V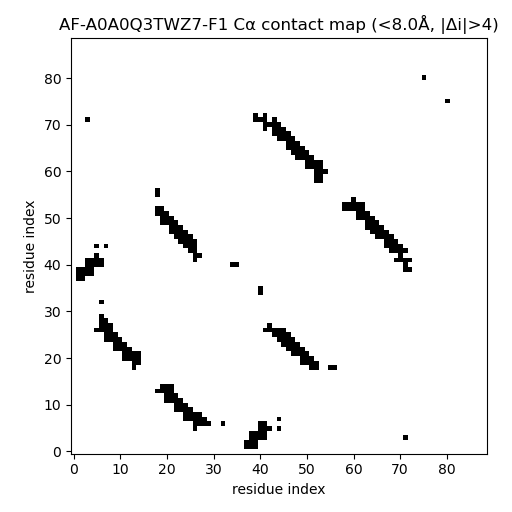AL A C 1
ATOM 727 O O . VAL A 1 85 ? 7.923 14.300 4.928 1.00 57.69 85 VAL A O 1
ATOM 730 N N . SER A 1 86 ? 8.765 15.666 3.365 1.00 53.50 86 SER A N 1
ATOM 731 C CA . SER A 1 86 ? 8.466 16.910 4.091 1.00 53.50 86 SER A CA 1
ATOM 732 C C . SER A 1 86 ? 7.040 17.434 3.923 1.00 53.50 86 SER A C 1
ATOM 734 O O . SER A 1 86 ? 6.604 18.239 4.730 1.00 53.50 86 SER A O 1
ATOM 736 N N . SER A 1 87 ? 6.338 17.054 2.854 1.00 52.56 87 SER A N 1
ATOM 737 C CA . SER A 1 87 ? 4.979 17.549 2.551 1.00 52.56 87 SER A CA 1
ATOM 738 C C . SER A 1 87 ? 3.885 16.580 3.006 1.00 52.56 87 SER A C 1
ATOM 740 O O . SER A 1 87 ? 2.728 16.742 2.632 1.00 52.56 87 SER A O 1
ATOM 742 N N . GLY A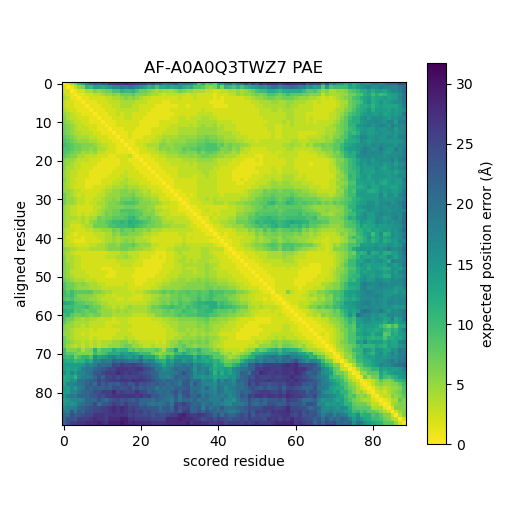 1 88 ? 4.278 15.529 3.733 1.00 44.28 88 GLY A N 1
ATOM 743 C CA . GLY A 1 88 ? 3.382 14.565 4.371 1.00 44.28 88 GLY A CA 1
ATOM 744 C C . GLY A 1 88 ? 2.962 14.958 5.791 1.00 44.28 88 GLY A C 1
ATOM 745 O O . GLY A 1 88 ? 2.357 14.126 6.464 1.00 44.28 88 GLY A O 1
ATOM 746 N N . GLU A 1 89 ? 3.297 16.177 6.234 1.00 33.88 89 GLU A N 1
ATOM 747 C CA . GLU A 1 89 ? 2.694 16.842 7.401 1.00 33.88 89 GLU A CA 1
ATOM 748 C C . GLU A 1 89 ? 1.546 17.766 6.979 1.00 33.88 89 GLU A C 1
ATOM 750 O O . GLU A 1 89 ? 1.707 18.494 5.969 1.00 33.88 89 GLU A O 1
#

pLDDT: mean 84.31, std 16.6, range [33.88, 97.5]

Organism: Amazona aestiva (NCBI:txid12930)